Protein AF-R8DD73-F1 (afdb_monomer_lite)

Structure (mmCIF, N/CA/C/O backbone):
data_AF-R8DD73-F1
#
_entry.id   AF-R8DD73-F1
#
loop_
_atom_site.group_PDB
_atom_site.id
_atom_site.type_symbol
_atom_site.label_atom_id
_atom_site.label_alt_id
_atom_site.label_comp_id
_atom_site.label_asym_id
_atom_site.label_entity_id
_atom_site.label_seq_id
_atom_site.pdbx_PDB_ins_code
_atom_site.Cartn_x
_atom_site.Cartn_y
_atom_site.Cartn_z
_atom_site.occupancy
_atom_site.B_iso_or_equiv
_atom_site.auth_seq_id
_atom_site.auth_comp_id
_atom_site.auth_asym_id
_atom_site.auth_atom_id
_atom_site.pdbx_PDB_model_num
ATOM 1 N N . MET A 1 1 ? -19.089 -8.215 -10.964 1.00 60.69 1 MET A N 1
ATOM 2 C CA . MET A 1 1 ? -18.152 -9.155 -11.632 1.00 60.69 1 MET A CA 1
ATOM 3 C C . MET A 1 1 ? -17.026 -8.483 -12.428 1.00 60.69 1 MET A C 1
ATOM 5 O O . MET A 1 1 ? -15.909 -8.976 -12.357 1.00 60.69 1 MET A O 1
ATOM 9 N N . LYS A 1 2 ? -17.266 -7.401 -13.196 1.00 75.00 2 LYS A N 1
ATOM 10 C CA . LYS A 1 2 ? -16.231 -6.788 -14.066 1.00 75.00 2 LYS A CA 1
ATOM 11 C C . LYS A 1 2 ? -14.972 -6.332 -13.301 1.00 75.00 2 LYS A C 1
ATOM 13 O O . LYS A 1 2 ? -13.869 -6.609 -13.750 1.00 75.00 2 LYS A O 1
ATOM 18 N N . GLN A 1 3 ? -15.141 -5.729 -12.119 1.00 79.56 3 GLN A N 1
ATOM 19 C CA . GLN A 1 3 ? -14.021 -5.213 -11.314 1.00 79.56 3 GLN A CA 1
ATOM 20 C C . GLN A 1 3 ? -13.177 -6.321 -10.668 1.00 79.56 3 GLN A C 1
ATOM 22 O O . GLN A 1 3 ? -11.955 -6.279 -10.720 1.00 79.56 3 GLN A O 1
ATOM 27 N N . THR A 1 4 ? -13.815 -7.372 -10.148 1.00 87.19 4 THR A N 1
ATOM 28 C CA . THR A 1 4 ? -13.118 -8.544 -9.592 1.00 87.19 4 THR A CA 1
ATOM 29 C C . THR A 1 4 ? -12.218 -9.213 -10.630 1.00 87.19 4 THR A C 1
ATOM 31 O O . THR A 1 4 ? -11.073 -9.542 -10.337 1.00 87.19 4 THR A O 1
ATOM 34 N N . LYS A 1 5 ? -12.707 -9.364 -11.871 1.00 89.81 5 LYS A N 1
ATOM 35 C CA . LYS A 1 5 ? -11.905 -9.917 -12.971 1.00 89.81 5 LYS A CA 1
ATOM 36 C C . LYS A 1 5 ? -10.707 -9.029 -13.304 1.00 89.81 5 LYS A C 1
ATOM 38 O O . LYS A 1 5 ? -9.625 -9.554 -13.521 1.00 89.81 5 LYS A O 1
ATOM 43 N N . ALA A 1 6 ? -10.881 -7.708 -13.303 1.00 89.31 6 ALA A N 1
ATOM 44 C CA . ALA A 1 6 ? -9.792 -6.772 -13.572 1.00 89.31 6 ALA A CA 1
ATOM 45 C C . ALA A 1 6 ? -8.666 -6.876 -12.529 1.00 89.31 6 ALA A C 1
ATOM 47 O O . ALA A 1 6 ? -7.500 -6.909 -12.909 1.00 89.31 6 ALA A O 1
ATOM 48 N N . ILE A 1 7 ? -9.006 -7.009 -11.241 1.00 91.75 7 ILE A N 1
ATOM 49 C CA . ILE A 1 7 ? -8.017 -7.194 -10.165 1.00 91.75 7 ILE A CA 1
ATOM 50 C C . ILE A 1 7 ? -7.251 -8.508 -10.350 1.00 91.75 7 ILE A C 1
ATOM 52 O O . ILE A 1 7 ? -6.025 -8.519 -10.276 1.00 91.75 7 ILE A O 1
ATOM 56 N N . LEU A 1 8 ? -7.957 -9.608 -10.633 1.00 92.50 8 LEU A N 1
ATOM 57 C CA . LEU A 1 8 ? -7.323 -10.911 -10.857 1.00 92.50 8 LEU A CA 1
ATOM 58 C C . LEU A 1 8 ? -6.402 -10.903 -12.082 1.00 92.50 8 LEU A C 1
ATOM 60 O O . LEU A 1 8 ? -5.298 -11.438 -12.018 1.00 92.50 8 LEU A O 1
ATOM 64 N N . ILE A 1 9 ? -6.828 -10.264 -13.175 1.00 93.25 9 ILE A N 1
ATOM 65 C CA . ILE A 1 9 ? -6.003 -10.113 -14.378 1.00 93.25 9 ILE A CA 1
ATOM 66 C C . ILE A 1 9 ? -4.761 -9.281 -14.058 1.00 93.25 9 ILE A C 1
ATOM 68 O O . ILE A 1 9 ? -3.664 -9.713 -14.388 1.00 93.25 9 ILE A O 1
ATOM 72 N N . ALA A 1 10 ? -4.907 -8.137 -13.382 1.00 91.12 10 ALA A N 1
ATOM 73 C CA . ALA A 1 10 ? -3.783 -7.278 -13.011 1.00 91.12 10 ALA A CA 1
ATOM 74 C C . ALA A 1 10 ? -2.778 -7.990 -12.089 1.00 91.12 10 ALA A C 1
ATOM 76 O O . ALA A 1 10 ? -1.573 -7.838 -12.277 1.00 91.12 10 ALA A O 1
ATOM 77 N N . LEU A 1 11 ? -3.257 -8.806 -11.143 1.00 93.56 11 LEU A N 1
ATOM 78 C CA . LEU A 1 11 ? -2.405 -9.623 -10.274 1.00 93.56 11 LEU A CA 1
ATOM 79 C C . LEU A 1 11 ? -1.583 -10.627 -11.088 1.00 93.56 11 LEU A C 1
ATOM 81 O O . LEU A 1 11 ? -0.371 -10.732 -10.904 1.00 93.56 11 LEU A O 1
ATOM 85 N N . PHE A 1 12 ? -2.235 -11.343 -12.003 1.00 95.00 12 PHE A N 1
ATOM 86 C CA . PHE A 1 12 ? -1.561 -12.338 -12.831 1.00 95.00 12 PHE A CA 1
ATOM 87 C C . PHE A 1 12 ? -0.551 -11.685 -13.784 1.00 95.00 12 PHE A C 1
ATOM 89 O O . PHE A 1 12 ? 0.574 -12.160 -13.917 1.00 95.00 12 PHE A O 1
ATOM 96 N N . LEU A 1 13 ? -0.920 -10.550 -14.386 1.00 93.69 13 LEU A N 1
ATOM 97 C CA . LEU A 1 13 ? -0.038 -9.758 -15.245 1.00 93.69 13 LEU A CA 1
ATOM 98 C C . LEU A 1 13 ? 1.182 -9.244 -14.474 1.00 93.69 13 LEU A C 1
ATOM 100 O O . LEU A 1 13 ? 2.302 -9.394 -14.951 1.00 93.69 13 LEU A O 1
ATOM 104 N N . GLY A 1 14 ? 0.982 -8.698 -13.271 1.00 89.56 14 GLY A N 1
ATOM 105 C CA . GLY A 1 14 ? 2.070 -8.231 -12.412 1.00 89.56 14 GLY A CA 1
ATOM 106 C C . GLY A 1 14 ? 3.039 -9.350 -12.027 1.00 89.56 14 GLY A C 1
ATOM 107 O O . GLY A 1 14 ? 4.249 -9.146 -12.067 1.00 89.56 14 GLY A O 1
ATOM 108 N N . LEU A 1 15 ? 2.523 -10.547 -11.733 1.00 92.25 15 LEU A N 1
ATOM 109 C CA . LEU A 1 15 ? 3.340 -11.723 -11.424 1.00 92.25 15 LEU A CA 1
ATOM 110 C C . LEU A 1 15 ? 4.176 -12.173 -12.629 1.00 92.25 15 LEU A C 1
ATOM 112 O O . LEU A 1 15 ? 5.383 -12.377 -12.495 1.00 92.25 15 LEU A O 1
ATOM 116 N N . VAL A 1 16 ? 3.559 -12.294 -13.809 1.00 93.25 16 VAL A N 1
ATOM 117 C CA . VAL A 1 16 ? 4.256 -12.705 -15.040 1.00 93.25 16 VAL A CA 1
ATOM 118 C C . VAL A 1 16 ? 5.316 -11.677 -15.436 1.00 93.25 16 VAL A C 1
ATOM 120 O O . VAL A 1 16 ? 6.450 -12.051 -15.733 1.00 93.25 16 VAL A O 1
ATOM 123 N N . VAL A 1 17 ? 4.983 -10.386 -15.400 1.00 89.31 17 VAL A N 1
ATOM 124 C CA . VAL A 1 17 ? 5.919 -9.296 -15.722 1.00 89.31 17 VAL A CA 1
ATOM 125 C C . VAL A 1 17 ? 7.062 -9.232 -14.707 1.00 89.31 17 VAL A C 1
ATOM 127 O O . VAL A 1 17 ? 8.219 -9.134 -15.102 1.00 89.31 17 VAL A O 1
ATOM 130 N N . GLY A 1 18 ? 6.770 -9.353 -13.410 1.00 87.06 18 GLY A N 1
ATOM 131 C CA . GLY A 1 18 ? 7.791 -9.366 -12.362 1.00 87.06 18 GLY A CA 1
ATOM 132 C C . GLY A 1 18 ? 8.783 -10.520 -12.521 1.00 87.06 18 GLY A C 1
ATOM 133 O O . GLY A 1 18 ? 9.991 -10.292 -12.506 1.00 87.06 18 GLY A O 1
ATOM 134 N N . LEU A 1 19 ? 8.291 -11.744 -12.742 1.00 88.75 19 LEU A N 1
ATOM 135 C CA . LEU A 1 19 ? 9.142 -12.925 -12.938 1.00 88.75 19 LEU A CA 1
ATOM 136 C C . LEU A 1 19 ? 9.966 -12.854 -14.228 1.00 88.75 19 LEU A C 1
ATOM 138 O O . LEU A 1 19 ? 11.159 -13.149 -14.213 1.00 88.75 19 LEU A O 1
ATOM 142 N N . THR A 1 20 ? 9.350 -12.453 -15.342 1.00 87.94 20 THR A N 1
ATOM 143 C CA . THR A 1 20 ? 10.053 -12.352 -16.631 1.00 87.94 20 THR A CA 1
ATOM 144 C C . THR A 1 20 ? 11.133 -11.275 -16.609 1.00 87.94 20 THR A C 1
ATOM 146 O O . THR A 1 20 ? 12.241 -11.535 -17.071 1.00 87.94 20 THR A O 1
ATOM 149 N N . LEU A 1 21 ? 10.867 -10.106 -16.015 1.00 85.00 21 LEU A N 1
ATOM 150 C CA . LEU A 1 21 ? 11.871 -9.048 -15.868 1.00 85.00 21 LEU A CA 1
ATOM 151 C C . LEU A 1 21 ? 13.005 -9.446 -14.918 1.00 85.00 21 LEU A C 1
ATOM 153 O O . LEU A 1 21 ? 14.163 -9.138 -15.199 1.00 85.00 21 LEU A O 1
ATOM 157 N N . ASN A 1 22 ? 12.695 -10.157 -13.831 1.00 84.69 22 ASN A N 1
ATOM 158 C CA . ASN A 1 22 ? 13.706 -10.628 -12.887 1.00 84.69 22 ASN A CA 1
ATOM 159 C C . ASN A 1 22 ? 14.669 -11.651 -13.522 1.00 84.69 22 ASN A C 1
ATOM 161 O O . ASN A 1 22 ? 15.875 -11.559 -13.310 1.00 84.69 22 ASN A O 1
ATOM 165 N N . LEU A 1 23 ? 14.153 -12.578 -14.339 1.00 83.38 23 LEU A N 1
ATOM 166 C CA . LEU A 1 23 ? 14.958 -13.623 -14.985 1.00 83.38 23 LEU A CA 1
ATOM 167 C C . LEU A 1 23 ? 15.700 -13.142 -16.240 1.00 83.38 23 LEU A C 1
ATOM 169 O O . LEU A 1 23 ? 16.824 -13.572 -16.482 1.00 83.38 23 LEU A O 1
ATOM 173 N N . ALA A 1 24 ? 15.088 -12.274 -17.052 1.00 83.56 24 ALA A N 1
ATOM 174 C CA . ALA A 1 24 ? 15.668 -11.849 -18.327 1.00 83.56 24 ALA A CA 1
ATOM 175 C C . ALA A 1 24 ? 16.671 -10.690 -18.191 1.00 83.56 24 ALA A C 1
ATOM 177 O O . ALA A 1 24 ? 17.599 -10.594 -18.991 1.00 83.56 24 ALA A O 1
ATOM 178 N N . ALA A 1 25 ? 16.491 -9.797 -17.209 1.00 77.94 25 ALA A N 1
ATOM 179 C CA . ALA A 1 25 ? 17.322 -8.600 -17.054 1.00 77.94 25 ALA A CA 1
ATOM 180 C C . ALA A 1 25 ? 17.501 -8.190 -15.575 1.00 77.94 25 ALA A C 1
ATOM 182 O O . ALA A 1 25 ? 17.068 -7.103 -15.174 1.00 77.94 25 ALA A O 1
ATOM 183 N N . PRO A 1 26 ? 18.183 -9.014 -14.754 1.00 75.75 26 PRO A N 1
ATOM 184 C CA . PRO A 1 26 ? 18.354 -8.747 -13.323 1.00 75.75 26 PRO A CA 1
ATOM 185 C C . PRO A 1 26 ? 19.080 -7.420 -13.033 1.00 75.75 26 PRO A C 1
ATOM 187 O O . PRO A 1 26 ? 18.763 -6.745 -12.058 1.00 75.75 26 PRO A O 1
ATOM 190 N N . SER A 1 27 ? 19.992 -6.988 -13.911 1.00 76.56 27 SER A N 1
ATOM 191 C CA . SER A 1 27 ? 20.745 -5.731 -13.765 1.00 76.56 27 SER A CA 1
ATOM 192 C C . SER A 1 27 ? 19.890 -4.464 -13.887 1.00 76.56 27 SER A C 1
ATOM 194 O O . SER A 1 27 ? 20.225 -3.443 -13.293 1.00 76.56 27 SER A O 1
ATOM 196 N N . ILE A 1 28 ? 18.791 -4.517 -14.645 1.00 77.62 28 ILE A N 1
ATOM 197 C CA . ILE A 1 28 ? 17.845 -3.401 -14.805 1.00 77.62 28 ILE A CA 1
ATOM 198 C C . ILE A 1 28 ? 16.717 -3.524 -13.779 1.00 77.62 28 ILE A C 1
ATOM 200 O O . ILE A 1 28 ? 16.217 -2.519 -13.271 1.00 77.62 28 ILE A O 1
ATOM 204 N N . PHE A 1 29 ? 16.329 -4.757 -13.449 1.00 81.50 29 PHE A N 1
ATOM 205 C CA . PHE A 1 29 ? 15.276 -5.023 -12.483 1.00 81.50 29 PHE A CA 1
ATOM 206 C C . PHE A 1 29 ? 15.638 -4.542 -11.076 1.00 81.50 29 PHE A C 1
ATOM 208 O O . PHE A 1 29 ? 14.788 -3.941 -10.429 1.00 81.50 29 PHE A O 1
ATOM 215 N N . GLU A 1 30 ? 16.875 -4.744 -10.617 1.00 80.06 30 GLU A N 1
ATOM 216 C CA . GLU A 1 30 ? 17.294 -4.368 -9.259 1.00 80.06 30 GLU A CA 1
ATOM 217 C C . GLU A 1 30 ? 17.083 -2.868 -8.942 1.00 80.06 30 GLU A C 1
ATOM 219 O O . GLU A 1 30 ? 16.331 -2.557 -8.009 1.00 80.06 30 GLU A O 1
ATOM 224 N N . PRO A 1 31 ? 17.616 -1.907 -9.732 1.00 83.56 31 PRO A N 1
ATOM 225 C CA . PRO A 1 31 ? 17.359 -0.488 -9.488 1.00 83.56 31 PRO A CA 1
ATOM 226 C C . PRO A 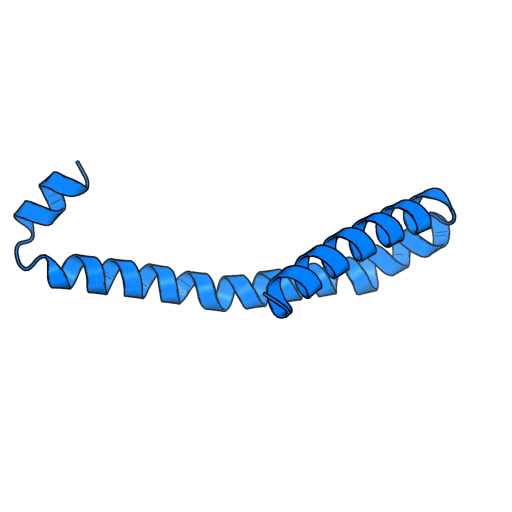1 31 ? 15.884 -0.120 -9.699 1.00 83.56 31 PRO A C 1
ATOM 228 O O . PRO A 1 31 ? 15.328 0.668 -8.934 1.00 83.56 31 PRO A O 1
ATOM 231 N N . LEU A 1 32 ? 15.206 -0.700 -10.693 1.00 84.25 32 LEU A N 1
ATOM 232 C CA . LEU A 1 32 ? 13.796 -0.396 -10.955 1.00 84.25 32 LEU A CA 1
ATOM 233 C C . LEU A 1 32 ? 12.886 -0.876 -9.811 1.00 84.25 32 LEU A C 1
ATOM 235 O O . LEU A 1 32 ? 11.939 -0.190 -9.417 1.00 84.25 32 LEU A O 1
ATOM 239 N N . ASN A 1 33 ? 13.204 -2.027 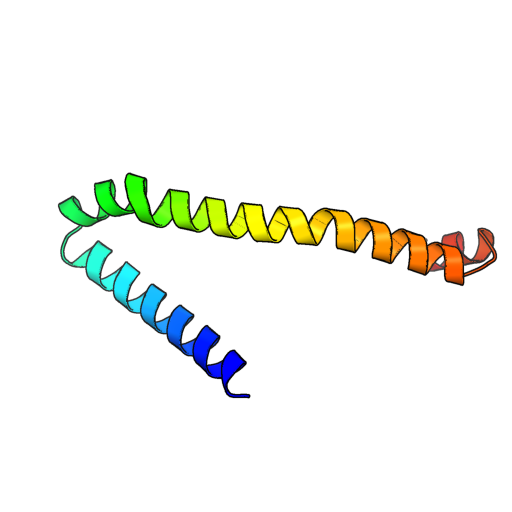-9.226 1.00 85.44 33 ASN A N 1
ATOM 240 C CA . ASN A 1 33 ? 12.527 -2.559 -8.057 1.00 85.44 33 ASN A CA 1
ATOM 241 C C . ASN A 1 33 ? 12.765 -1.677 -6.830 1.00 85.44 33 ASN A C 1
ATOM 243 O O . ASN A 1 33 ? 11.810 -1.326 -6.134 1.00 85.44 33 ASN A O 1
ATOM 247 N N . GLN A 1 34 ? 14.008 -1.256 -6.599 1.00 86.19 34 GLN A N 1
ATOM 248 C CA . GLN A 1 34 ? 14.362 -0.416 -5.460 1.00 86.19 34 GLN A CA 1
ATOM 249 C C . GLN A 1 34 ? 13.719 0.979 -5.521 1.00 86.19 34 GLN A C 1
ATOM 251 O O . GLN A 1 34 ? 13.229 1.463 -4.499 1.00 86.19 34 GLN A O 1
ATOM 256 N N . 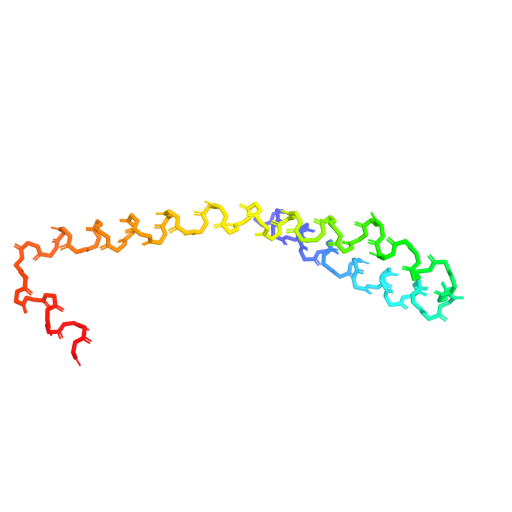TYR A 1 35 ? 13.702 1.620 -6.693 1.00 87.56 35 TYR A N 1
ATOM 257 C CA . TYR A 1 35 ? 13.256 3.012 -6.830 1.00 87.56 35 TYR A CA 1
ATOM 258 C C . TYR A 1 35 ? 11.788 3.179 -7.229 1.00 87.56 35 TYR A C 1
ATOM 260 O O . TYR A 1 35 ? 11.212 4.225 -6.933 1.00 87.56 35 TYR A O 1
ATOM 268 N N . ALA A 1 36 ? 11.167 2.187 -7.873 1.00 88.06 36 ALA A N 1
ATOM 269 C CA . ALA A 1 36 ? 9.783 2.293 -8.335 1.00 88.06 36 ALA A CA 1
ATOM 270 C C . ALA A 1 36 ? 8.873 1.242 -7.691 1.00 88.06 36 ALA A C 1
ATOM 272 O O . ALA A 1 36 ? 7.970 1.608 -6.939 1.00 88.06 36 ALA A O 1
ATOM 273 N N . PHE A 1 37 ? 9.094 -0.053 -7.942 1.00 88.00 37 PHE A N 1
ATOM 274 C CA . PHE A 1 37 ? 8.118 -1.082 -7.550 1.00 88.00 37 PHE A CA 1
ATOM 275 C C . PHE A 1 37 ? 7.964 -1.228 -6.033 1.00 88.00 37 PHE A C 1
ATOM 277 O O . PHE A 1 37 ? 6.836 -1.256 -5.537 1.00 88.00 37 PHE A O 1
ATOM 284 N N . ASN A 1 38 ? 9.068 -1.266 -5.287 1.00 90.25 38 ASN A N 1
ATOM 285 C CA . ASN A 1 38 ? 9.041 -1.379 -3.832 1.00 90.25 38 ASN A CA 1
ATOM 286 C C . ASN A 1 38 ? 8.411 -0.145 -3.152 1.00 90.25 38 ASN A C 1
ATOM 288 O O . ASN A 1 38 ? 7.461 -0.327 -2.388 1.00 90.25 38 ASN A O 1
ATOM 292 N N . PRO A 1 39 ? 8.833 1.109 -3.422 1.00 92.94 39 PRO A N 1
ATOM 293 C CA . PRO A 1 39 ? 8.199 2.273 -2.801 1.00 92.94 39 PRO A CA 1
ATOM 294 C C . PRO A 1 39 ? 6.738 2.448 -3.229 1.00 92.94 39 PRO A C 1
ATOM 296 O O . PRO A 1 39 ? 5.913 2.820 -2.395 1.00 92.94 39 PRO A O 1
ATOM 299 N N . LEU A 1 40 ? 6.382 2.120 -4.476 1.00 94.75 40 LEU A N 1
ATOM 300 C CA . LEU A 1 40 ? 4.990 2.126 -4.934 1.00 94.75 40 LEU A CA 1
AT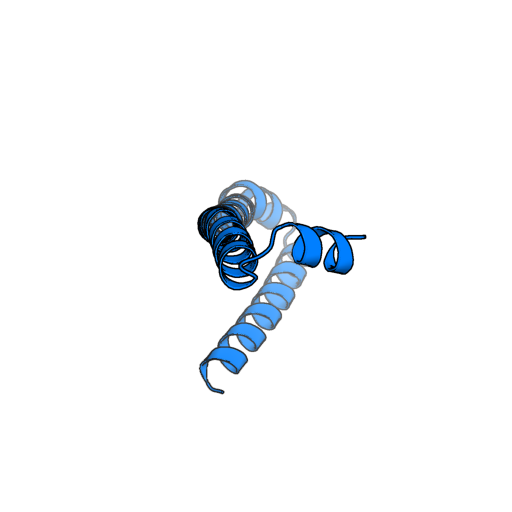OM 301 C C . LEU A 1 40 ? 4.146 1.089 -4.177 1.00 94.75 40 LEU A C 1
ATOM 303 O O . LEU A 1 40 ? 3.055 1.407 -3.701 1.00 94.75 40 LEU A O 1
ATOM 307 N N . GLY A 1 41 ? 4.660 -0.133 -4.018 1.00 92.56 41 GLY A N 1
ATOM 308 C CA . GLY A 1 41 ? 4.004 -1.190 -3.250 1.00 92.56 41 GLY A CA 1
ATOM 309 C C . GLY A 1 41 ? 3.852 -0.816 -1.776 1.00 92.56 41 GLY A C 1
ATOM 310 O O . GLY A 1 41 ? 2.769 -0.939 -1.205 1.00 92.56 41 GLY A O 1
ATOM 311 N N . GLN A 1 42 ? 4.901 -0.270 -1.162 1.00 95.00 42 GLN A N 1
ATOM 312 C CA . GLN A 1 42 ? 4.842 0.212 0.218 1.00 95.00 42 GLN A CA 1
ATOM 313 C C . GLN A 1 42 ? 3.837 1.351 0.388 1.00 95.00 42 GLN A C 1
ATOM 315 O O . GLN A 1 42 ? 3.089 1.356 1.368 1.00 95.00 42 GLN A O 1
ATOM 320 N N . LEU A 1 43 ? 3.787 2.298 -0.551 1.00 95.62 43 LEU A N 1
ATOM 321 C CA . LEU A 1 43 ? 2.798 3.371 -0.545 1.00 95.62 43 LEU A CA 1
ATOM 322 C C . LEU A 1 43 ? 1.380 2.798 -0.618 1.00 95.62 43 LEU A C 1
ATOM 324 O O . LEU A 1 43 ? 0.535 3.166 0.195 1.00 95.62 43 LEU A O 1
ATOM 328 N N . PHE A 1 44 ? 1.138 1.849 -1.522 1.00 95.62 44 PHE A N 1
ATOM 329 C CA . PHE A 1 44 ? -0.153 1.176 -1.648 1.00 95.62 44 PHE A CA 1
ATOM 330 C C . PHE A 1 44 ? -0.586 0.503 -0.336 1.00 95.62 44 PHE A C 1
ATOM 332 O O . PHE A 1 44 ? -1.707 0.712 0.133 1.00 95.62 44 PHE A O 1
ATOM 339 N N . ILE A 1 45 ? 0.317 -0.231 0.319 1.00 95.94 45 ILE A N 1
ATOM 340 C CA . ILE A 1 45 ? 0.027 -0.862 1.614 1.00 95.94 45 ILE A CA 1
ATOM 341 C C . ILE A 1 45 ? -0.201 0.180 2.715 1.00 95.94 45 ILE A C 1
ATOM 343 O O . ILE A 1 45 ? -1.098 0.001 3.538 1.00 95.94 45 ILE A O 1
ATOM 347 N N . ARG A 1 46 ? 0.555 1.286 2.740 1.00 96.44 46 ARG A N 1
ATOM 348 C CA . ARG A 1 46 ? 0.331 2.381 3.702 1.00 96.44 46 ARG A CA 1
ATOM 349 C C . ARG A 1 46 ? -1.049 3.012 3.530 1.00 96.44 46 ARG A C 1
ATOM 351 O O . ARG A 1 46 ? -1.712 3.263 4.534 1.00 96.44 46 ARG A O 1
ATOM 358 N N . LEU A 1 47 ? -1.498 3.206 2.290 1.00 96.25 47 LEU A N 1
ATOM 359 C CA . LEU A 1 47 ? -2.839 3.713 1.988 1.00 96.25 47 LEU A CA 1
ATOM 360 C C . LEU A 1 47 ? -3.924 2.758 2.500 1.00 96.25 47 LEU A C 1
ATOM 362 O O . LEU A 1 47 ? -4.841 3.199 3.191 1.00 96.25 47 LEU A O 1
ATOM 366 N N . ILE A 1 48 ? -3.790 1.449 2.250 1.00 96.31 48 ILE A N 1
ATOM 367 C CA . ILE A 1 48 ? -4.722 0.450 2.801 1.00 96.31 48 ILE A CA 1
ATOM 368 C C . ILE A 1 48 ? -4.691 0.475 4.332 1.00 96.31 48 ILE A C 1
ATOM 370 O O . ILE A 1 48 ? -5.740 0.521 4.970 1.00 96.31 48 ILE A O 1
ATOM 374 N N . LYS A 1 49 ? -3.503 0.488 4.942 1.00 95.12 49 LYS A N 1
ATOM 375 C CA . LYS A 1 49 ? -3.348 0.469 6.402 1.00 95.12 49 LYS A CA 1
ATOM 376 C C . LYS A 1 49 ? -3.999 1.685 7.068 1.00 95.12 49 LYS A C 1
ATOM 378 O O . LYS A 1 49 ? -4.605 1.530 8.125 1.00 95.12 49 LYS A O 1
ATOM 383 N N . MET A 1 50 ? -3.924 2.861 6.440 1.00 97.19 50 MET A N 1
ATOM 384 C CA . MET A 1 50 ? -4.578 4.082 6.922 1.00 97.19 50 MET A CA 1
ATOM 385 C C . MET A 1 50 ? -6.104 3.949 6.978 1.00 97.19 50 MET A C 1
ATOM 387 O O . MET A 1 50 ? -6.726 4.536 7.854 1.00 97.19 50 MET A O 1
ATOM 391 N N . LEU A 1 51 ? -6.700 3.163 6.080 1.00 95.81 51 LEU A N 1
ATOM 392 C CA . LEU A 1 51 ? -8.133 2.873 6.095 1.00 95.81 51 LEU A CA 1
ATOM 393 C C . LEU A 1 51 ? -8.477 1.750 7.080 1.00 95.81 51 LEU A C 1
ATOM 395 O O . LEU A 1 51 ? -9.434 1.865 7.839 1.00 95.81 51 LEU A O 1
ATOM 399 N N . VAL A 1 52 ? -7.690 0.672 7.102 1.00 96.81 52 VAL A N 1
ATOM 400 C CA . VAL A 1 52 ? -7.982 -0.523 7.911 1.00 96.81 52 VAL A CA 1
ATOM 401 C C . VAL A 1 52 ? -7.963 -0.217 9.408 1.00 96.81 52 VAL A C 1
ATOM 403 O O . VAL A 1 52 ? -8.884 -0.612 10.116 1.00 96.81 52 VAL A O 1
ATOM 406 N N . VAL A 1 53 ? -6.948 0.499 9.900 1.00 96.31 53 VAL A N 1
ATOM 407 C CA . VAL A 1 53 ? -6.789 0.772 11.340 1.00 96.31 53 VAL A CA 1
ATOM 408 C C . VAL A 1 53 ? -8.012 1.477 11.960 1.00 96.31 53 VAL A C 1
ATOM 410 O O . VAL A 1 53 ? -8.570 0.933 12.917 1.00 96.31 53 VAL A O 1
ATOM 413 N N . PRO A 1 54 ? -8.485 2.632 11.448 1.00 95.50 54 PRO A N 1
ATOM 414 C CA . PRO A 1 54 ? -9.652 3.303 12.020 1.00 95.50 54 PRO A CA 1
ATOM 415 C C . PRO A 1 54 ? -10.943 2.503 11.820 1.00 95.50 54 PRO A C 1
ATOM 417 O O . PRO A 1 54 ? -11.783 2.480 12.718 1.00 95.50 54 PRO A O 1
ATOM 420 N N . VAL A 1 55 ? -11.100 1.812 10.686 1.00 96.50 55 VAL A N 1
ATOM 421 C CA . VAL A 1 55 ? -12.301 1.009 10.408 1.00 96.50 55 VAL A CA 1
ATOM 422 C C . VAL A 1 55 ? -12.439 -0.142 11.401 1.00 96.50 55 VAL A C 1
ATOM 424 O O . VAL A 1 55 ? -13.531 -0.356 11.923 1.00 96.50 55 VAL A O 1
ATOM 427 N N . VAL A 1 56 ? -11.349 -0.848 11.718 1.00 95.81 56 VAL A N 1
ATOM 428 C CA . VAL A 1 56 ? -11.378 -1.928 12.717 1.00 95.81 56 VAL A CA 1
ATOM 429 C C . VAL A 1 56 ? -11.745 -1.383 14.096 1.00 95.81 56 VAL A C 1
ATOM 431 O O . VAL A 1 56 ? -12.605 -1.958 14.760 1.00 95.81 56 VAL A O 1
ATOM 434 N N . PHE A 1 57 ? -11.164 -0.254 14.512 1.00 95.88 57 PHE A N 1
ATOM 435 C CA . PHE A 1 57 ? -11.492 0.361 15.801 1.00 95.88 57 PHE A CA 1
ATOM 436 C C . PHE A 1 57 ? -12.977 0.732 15.897 1.00 95.88 57 PHE A C 1
ATOM 438 O O . PHE A 1 57 ? -13.659 0.319 16.833 1.00 95.88 57 PHE A O 1
ATOM 445 N N . ILE A 1 58 ? -13.498 1.452 14.900 1.00 96.00 58 ILE A N 1
ATOM 446 C CA . ILE A 1 58 ? -14.906 1.864 14.862 1.00 96.00 58 ILE A CA 1
ATOM 447 C C . ILE A 1 58 ? -15.823 0.637 14.828 1.00 96.00 58 ILE A C 1
ATOM 449 O O . ILE A 1 58 ? -16.822 0.603 15.541 1.00 96.00 58 ILE A O 1
ATOM 453 N N . SER A 1 59 ? -15.470 -0.394 14.056 1.00 94.56 59 SER A N 1
ATOM 454 C CA . SER A 1 59 ? -16.242 -1.637 13.987 1.00 94.56 59 SER A CA 1
ATOM 455 C C . SER A 1 59 ? -16.325 -2.344 15.341 1.00 94.56 59 SER A C 1
ATOM 457 O O . SER A 1 59 ? -17.392 -2.845 15.690 1.00 94.56 59 SER A O 1
ATOM 459 N N . ILE A 1 60 ? -15.231 -2.380 16.109 1.00 92.56 60 ILE A N 1
ATOM 460 C CA . ILE A 1 60 ? -15.221 -2.978 17.451 1.00 92.56 60 ILE A CA 1
ATOM 461 C C . ILE A 1 60 ? -16.046 -2.127 18.418 1.00 92.56 60 ILE A C 1
ATOM 463 O O . ILE A 1 60 ? -16.859 -2.677 19.153 1.00 92.56 60 ILE A O 1
ATOM 467 N N . VAL A 1 61 ? -15.883 -0.799 18.402 1.00 91.50 61 VAL A N 1
ATOM 468 C CA . VAL A 1 61 ? -16.628 0.110 19.291 1.00 91.50 61 VAL A CA 1
ATOM 469 C C . VAL A 1 61 ? -18.130 0.039 19.024 1.00 91.50 61 VAL A C 1
ATOM 471 O O . VAL A 1 61 ? -18.905 -0.101 19.965 1.00 91.50 61 VAL A O 1
ATOM 474 N N . LEU A 1 62 ? -18.553 0.089 17.759 1.00 90.31 62 LEU A N 1
ATOM 475 C CA . LEU A 1 62 ? -19.965 -0.039 17.389 1.00 90.31 62 LEU A CA 1
ATOM 476 C C . LEU A 1 62 ? -20.513 -1.431 17.721 1.00 90.31 62 LEU A C 1
ATOM 478 O O . LEU A 1 62 ? -21.623 -1.540 18.241 1.00 90.31 62 LEU A O 1
ATOM 482 N N . GLY A 1 63 ? -19.728 -2.485 17.476 1.00 88.12 63 GLY A N 1
ATOM 483 C CA . GLY A 1 63 ? -20.089 -3.850 17.858 1.00 88.12 63 GLY A CA 1
ATOM 484 C C . GLY A 1 63 ? -20.262 -4.001 19.370 1.00 88.12 63 GLY A C 1
ATOM 485 O O . GLY A 1 63 ? -21.218 -4.623 19.823 1.00 88.12 63 GLY A O 1
ATOM 486 N N . ALA A 1 64 ? -19.387 -3.371 20.154 1.00 85.31 64 ALA A N 1
ATOM 487 C CA . ALA A 1 64 ? -19.463 -3.370 21.607 1.00 85.31 64 ALA A CA 1
ATOM 488 C C . ALA A 1 64 ? -20.642 -2.538 22.138 1.00 85.31 64 ALA A C 1
ATOM 490 O O . ALA A 1 64 ? -21.341 -2.975 23.050 1.00 85.31 64 ALA A O 1
ATOM 491 N N . ALA A 1 65 ? -20.897 -1.367 21.549 1.00 85.19 65 ALA A N 1
ATOM 492 C CA . ALA A 1 65 ? -22.003 -0.489 21.928 1.00 85.19 65 ALA A CA 1
ATOM 493 C C . ALA A 1 65 ? -23.378 -1.124 21.652 1.00 85.19 65 ALA A C 1
ATOM 495 O O . ALA A 1 65 ? -24.305 -0.939 22.438 1.00 85.19 65 ALA A O 1
ATOM 496 N N . GLY A 1 66 ? -23.510 -1.911 20.578 1.00 78.81 66 GLY A N 1
ATOM 497 C CA . GLY A 1 66 ? -24.752 -2.617 20.246 1.00 78.81 66 GLY A CA 1
ATOM 498 C C . GLY A 1 66 ? -25.140 -3.729 21.227 1.00 78.81 66 GLY A C 1
ATOM 499 O O . GLY A 1 66 ? -26.304 -4.119 21.267 1.00 78.81 66 GLY A O 1
ATOM 500 N N . LEU A 1 67 ? -24.198 -4.228 22.034 1.00 74.75 67 LEU A N 1
ATOM 501 C CA . LEU A 1 67 ? -24.444 -5.315 22.987 1.00 74.75 67 LEU A CA 1
ATOM 502 C C . LEU A 1 67 ? -25.100 -4.841 24.295 1.00 74.75 67 LEU A C 1
ATOM 504 O O . LEU A 1 67 ? -25.627 -5.676 25.026 1.00 74.75 67 LEU A O 1
ATOM 508 N N . GLY A 1 68 ? -25.112 -3.531 24.583 1.00 65.62 68 GLY A N 1
ATOM 509 C CA . GLY A 1 68 ? -25.861 -2.888 25.678 1.00 65.62 68 GLY A CA 1
ATOM 510 C C . GLY A 1 68 ? -25.426 -3.227 27.116 1.00 65.62 68 GLY A C 1
ATOM 511 O O . GLY A 1 68 ? -25.479 -2.359 27.983 1.00 65.62 68 GLY A O 1
ATOM 512 N N . ASP A 1 69 ? -24.962 -4.451 27.380 1.00 75.94 69 ASP A N 1
ATOM 513 C CA . ASP A 1 69 ? -24.579 -4.955 28.698 1.00 75.94 69 ASP A CA 1
ATOM 514 C C . ASP A 1 69 ? -23.124 -5.480 28.679 1.00 75.94 69 ASP A C 1
ATOM 516 O O . ASP A 1 69 ? -22.830 -6.485 28.016 1.00 75.94 69 ASP A O 1
ATOM 520 N N . P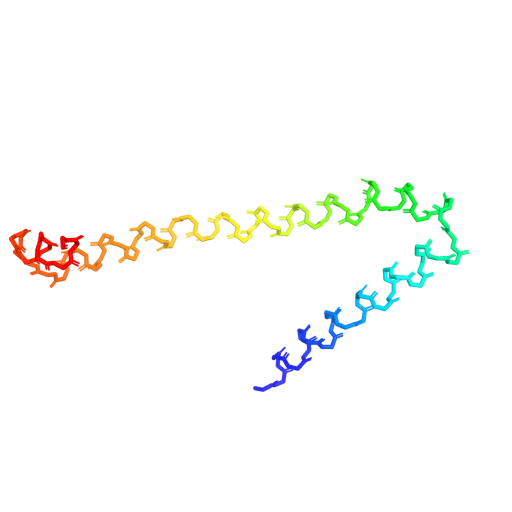RO A 1 70 ? -22.185 -4.847 29.414 1.00 69.69 70 PRO A N 1
ATOM 521 C CA . PRO A 1 70 ? -20.777 -5.254 29.469 1.00 69.69 70 PRO A CA 1
ATOM 522 C C . PRO A 1 70 ? -20.560 -6.725 29.863 1.00 69.69 70 PRO A C 1
ATOM 524 O O . PRO A 1 70 ? -19.557 -7.328 29.474 1.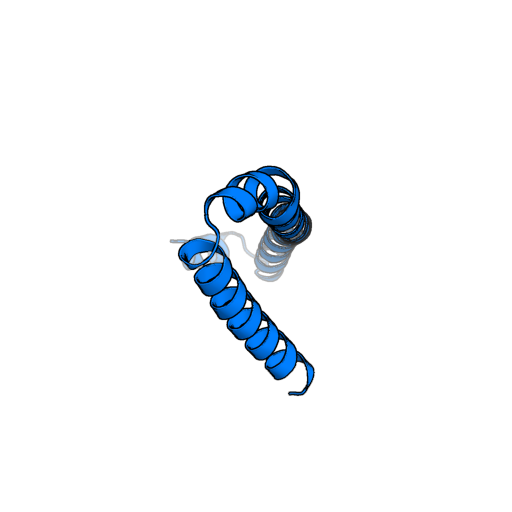00 69.69 70 PRO A O 1
ATOM 527 N N . LYS A 1 71 ? -21.504 -7.334 30.600 1.00 68.56 71 LYS A N 1
ATOM 528 C CA . LYS A 1 71 ? -21.449 -8.756 30.993 1.00 68.56 71 LYS A CA 1
ATOM 529 C C . LYS A 1 71 ? -21.608 -9.715 29.812 1.00 68.56 71 LYS A C 1
ATOM 531 O O . LYS A 1 71 ? -21.070 -10.821 29.855 1.00 68.56 71 LYS A O 1
ATOM 536 N N . GLN A 1 72 ? -22.332 -9.314 28.767 1.00 66.50 72 GLN A N 1
ATOM 537 C CA . GLN A 1 72 ? -22.496 -10.125 27.557 1.00 66.50 72 GLN A CA 1
ATOM 538 C C . GLN A 1 72 ? -21.233 -10.081 26.692 1.00 66.50 72 GLN A C 1
ATOM 540 O O . GLN A 1 72 ? -20.826 -11.108 26.155 1.00 66.50 72 GLN A O 1
ATOM 545 N N . LEU A 1 73 ? -20.548 -8.934 26.659 1.00 69.69 73 LEU A N 1
ATOM 546 C CA . LEU A 1 73 ? -19.238 -8.775 26.022 1.00 69.69 73 LEU A CA 1
ATOM 547 C C . LEU A 1 73 ? -18.202 -9.751 26.601 1.00 69.69 73 LEU A C 1
ATOM 549 O O . LEU A 1 73 ? -17.506 -10.439 25.856 1.00 69.69 73 LEU A O 1
ATOM 553 N N . GLY A 1 74 ? -18.165 -9.870 27.933 1.00 66.00 74 GLY A N 1
ATOM 554 C CA . GLY A 1 74 ? -17.285 -10.803 28.639 1.00 66.00 74 GLY A CA 1
ATOM 555 C C . GLY A 1 74 ? -17.578 -12.286 28.381 1.00 66.00 74 GLY A C 1
ATOM 556 O O . GLY A 1 74 ? -16.690 -13.097 28.583 1.00 66.00 74 GLY A O 1
ATOM 557 N N . ARG A 1 75 ? -18.778 -12.662 27.913 1.00 72.56 75 ARG A N 1
ATOM 558 C CA . ARG A 1 75 ? -19.117 -14.056 27.542 1.00 72.56 75 ARG A CA 1
ATOM 559 C C . ARG A 1 75 ? -18.823 -14.407 26.082 1.00 72.56 75 ARG A C 1
ATOM 561 O O . ARG A 1 75 ? -18.886 -15.579 25.741 1.00 72.56 75 ARG A O 1
ATOM 568 N N . ILE A 1 76 ? -18.611 -13.410 25.222 1.00 73.19 76 ILE A N 1
ATOM 569 C CA . ILE A 1 76 ? -18.301 -13.608 23.795 1.00 73.19 76 ILE A CA 1
ATOM 570 C C . ILE A 1 76 ? -16.782 -13.608 23.574 1.00 73.19 76 ILE A C 1
ATOM 572 O O . ILE A 1 76 ? -16.290 -14.284 22.676 1.00 73.19 76 ILE A O 1
ATOM 576 N N . VAL A 1 77 ? -16.051 -12.814 24.368 1.00 64.00 77 VAL A N 1
ATOM 577 C CA . VAL A 1 77 ? -14.589 -12.664 24.270 1.00 64.00 77 VAL A CA 1
ATOM 578 C C . VAL A 1 77 ? -13.825 -13.715 25.094 1.00 64.00 77 VAL A C 1
ATOM 580 O O . VAL A 1 77 ? -12.675 -13.999 24.766 1.00 64.00 77 VAL A O 1
ATOM 583 N N . VAL A 1 78 ? -14.443 -14.275 26.144 1.00 58.16 78 VAL A N 1
ATOM 584 C CA . VAL A 1 78 ? -13.926 -15.418 26.930 1.00 58.16 78 VAL A CA 1
ATOM 585 C C . VAL A 1 78 ? -14.428 -16.718 26.322 1.00 58.16 78 VAL A C 1
ATOM 587 O O . VAL A 1 78 ? -13.605 -17.648 26.191 1.00 58.16 78 VAL A O 1
#

Radius of gyration: 21.12 Å; chains: 1; bounding box: 47×20×49 Å

Sequence (78 aa):
MKQTKAILIALFLGLVVGLTLNLAAPSIFEPLNQYAFNPLGQLFIRLIKMLVVPVVFISIVLGAAGLGDPKQLGRIVV

Organism: NCBI:txid1053205

InterPro domains:
  IPR001991 Sodium:dicarboxylate symporter [PF00375] (5-77)
  IPR001991 Sodium:dicarboxylate symporter [PTHR42865] (2-77)
  IPR036458 Sodium:dicarboxylate symporter superfamily [G3DSA:1.10.3860.10] (2-78)
  IPR036458 Sodium:dicarboxylate symporter superfamily [SSF118215] (5-77)

Secondary structure (DSSP, 8-state):
-HHHHHHHHHHHHHHHHHHHHHHH-HHHHHHHIIIIIHHHHHHHHHHHHHHHHHHHHHHHHHHHHTT--HHHHHHHH-

pLDDT: mean 85.94, std 9.94, range [58.16, 97.19]

Foldseek 3Di:
DVVVVVVVVVVVVCVVVLVCCCVVPVPVSVVCCVPPVVVVVVVVVVVVVVVVVVVVVVVVVVVCVVVVDVVVVVVVVD